Protein AF-A0A497RU08-F1 (afdb_monomer)

Mean predicted aligned error: 10.63 Å

Secondary structure (DSSP, 8-state):
-------HHHHHHHHHHHHHHHHHHHHHHHHHHHSS----TT-HHHHHHHHHHHHHHHHS-HHHHHH--SHHHHHHHHHHHT--

Nearest PDB structures (foldseek):
  6grj-assembly1_B  TM=7.260E-01  e=1.339E+00  Aeromonas hydrophila
  7a0g-assembly1_JJJ  TM=7.207E-01  e=1.513E+00  Serratia marcescens
  6h2f-assembly1_I  TM=6.970E-01  e=1.339E+00  Aeromonas hydrophila subsp. hydrophila AL09-71
  6h2f-assembly1_A  TM=8.241E-01  e=2.955E+00  Aeromonas hydrophila subsp. hydrophila AL09-71

Solvent-accessible surface area (backbone atoms only — not comparable to full-atom values): 4793 Å² total; per-residue (Å²): 136,84,80,74,74,84,39,71,68,55,53,40,39,52,53,12,50,50,27,30,53,54,10,48,47,38,41,49,50,44,35,70,74,65,75,45,90,71,86,50,98,85,41,67,45,58,55,9,51,49,29,26,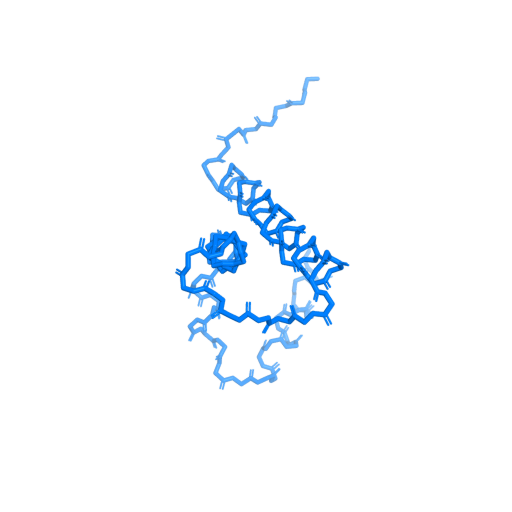53,50,12,46,61,51,55,50,55,67,67,58,65,70,66,54,84,45,77,66,52,56,56,52,50,58,55,55,64,74,76,112

Sequence (84 aa):
MSGYSFDKKYIKKLLGGVCIVSGSFLLLEHLFTFGRFDIEIIGHEYYGLALFVFGFLLNVDWKQLRDIRSWKDLIDEGMRKRRR

pLDDT: mean 75.03, std 13.37, range [40.88, 92.5]

Radius of gyration: 17.21 Å; Cα contacts (8 Å, |Δi|>4): 61; chains: 1; bounding box: 37×30×46 Å

Structure (mmCIF, N/CA/C/O backbone):
data_AF-A0A497RU08-F1
#
_entry.id   AF-A0A497RU08-F1
#
loop_
_atom_site.group_PDB
_atom_site.id
_atom_site.type_symbol
_atom_site.label_atom_id
_atom_site.label_alt_id
_atom_site.label_comp_id
_atom_site.label_asym_id
_atom_site.label_entity_id
_atom_site.label_seq_id
_atom_site.pdbx_PDB_ins_code
_atom_site.Cartn_x
_atom_site.Cartn_y
_atom_site.Cartn_z
_atom_site.occupancy
_atom_site.B_iso_or_equiv
_atom_site.auth_seq_id
_atom_site.auth_comp_id
_atom_site.auth_asym_id
_atom_site.auth_atom_id
_atom_site.pdbx_PDB_model_num
ATOM 1 N N . MET A 1 1 ? 5.963 19.245 25.778 1.00 40.97 1 MET A N 1
ATOM 2 C CA . MET A 1 1 ? 5.995 17.787 26.032 1.00 40.97 1 MET A CA 1
ATOM 3 C C . MET A 1 1 ? 4.915 17.130 25.181 1.00 40.97 1 MET A C 1
ATOM 5 O O . MET A 1 1 ? 3.766 17.096 25.594 1.00 40.97 1 MET A O 1
ATOM 9 N N . SER A 1 2 ? 5.250 16.711 23.954 1.00 40.88 2 SER A N 1
ATOM 10 C CA . SER A 1 2 ? 4.293 16.046 23.058 1.00 40.88 2 SER A CA 1
ATOM 11 C C . SER A 1 2 ? 4.312 14.553 23.357 1.00 40.88 2 SER A C 1
ATOM 13 O O . SER A 1 2 ? 5.187 13.828 22.884 1.00 40.88 2 SER A O 1
ATOM 15 N N . GLY A 1 3 ? 3.396 14.115 24.216 1.00 43.03 3 GLY A N 1
ATOM 16 C CA . GLY A 1 3 ? 3.143 12.704 24.465 1.00 43.03 3 GLY A CA 1
ATOM 17 C C . GLY A 1 3 ? 2.484 12.078 23.241 1.00 43.03 3 GLY A C 1
ATOM 18 O O . GLY A 1 3 ? 1.284 11.828 23.252 1.00 43.03 3 GLY A O 1
ATOM 19 N N . TYR A 1 4 ? 3.261 11.835 22.182 1.00 54.81 4 TYR A N 1
ATOM 20 C CA . TYR A 1 4 ? 2.891 10.848 21.178 1.00 54.81 4 TYR A CA 1
ATOM 21 C C . TYR A 1 4 ? 2.871 9.511 21.908 1.00 54.81 4 TYR A C 1
ATOM 23 O O . TYR A 1 4 ? 3.915 8.882 22.093 1.00 54.81 4 TYR A O 1
ATOM 31 N N . SER A 1 5 ? 1.700 9.086 22.384 1.00 53.75 5 SER A N 1
ATOM 32 C CA . SER A 1 5 ? 1.556 7.683 22.723 1.00 53.75 5 SER A CA 1
ATOM 33 C C . SER A 1 5 ? 1.830 6.936 21.420 1.00 53.75 5 SER A C 1
ATOM 35 O O . SER A 1 5 ? 1.116 7.078 20.425 1.00 53.75 5 SER A O 1
ATOM 37 N N . PHE A 1 6 ? 2.946 6.209 21.389 1.00 62.09 6 PHE A N 1
ATOM 38 C CA . PHE A 1 6 ? 3.273 5.234 20.355 1.00 62.09 6 PHE A CA 1
ATOM 39 C C . PHE A 1 6 ? 2.286 4.072 20.479 1.00 62.09 6 PHE A C 1
ATOM 41 O O . PHE A 1 6 ? 2.625 2.939 20.816 1.00 62.09 6 PHE A O 1
ATOM 48 N N . ASP A 1 7 ? 1.010 4.379 20.282 1.00 78.06 7 ASP A N 1
ATOM 49 C CA . ASP A 1 7 ? -0.045 3.405 20.286 1.00 78.06 7 ASP A CA 1
ATOM 50 C C . ASP A 1 7 ? 0.197 2.497 19.080 1.00 78.06 7 ASP A C 1
ATOM 52 O O . ASP A 1 7 ? 0.504 2.956 17.972 1.00 78.06 7 ASP A O 1
ATOM 56 N N . LYS A 1 8 ? 0.070 1.186 19.279 1.00 76.69 8 LYS A N 1
ATOM 57 C CA . LYS A 1 8 ? 0.306 0.184 18.230 1.00 76.69 8 LYS A CA 1
ATOM 58 C C . LYS A 1 8 ? -0.533 0.484 16.983 1.00 76.69 8 LYS A C 1
ATOM 60 O O . LYS A 1 8 ? -0.121 0.171 15.870 1.00 76.69 8 LYS A O 1
ATOM 65 N N . LYS A 1 9 ? -1.695 1.124 17.160 1.00 79.75 9 LYS A N 1
ATOM 66 C CA . LYS A 1 9 ? -2.555 1.607 16.070 1.00 79.75 9 LYS A CA 1
ATOM 67 C C . LYS A 1 9 ? -1.914 2.731 15.254 1.00 79.75 9 LYS A C 1
ATOM 69 O O . LYS A 1 9 ? -2.014 2.712 14.032 1.00 79.75 9 LYS A O 1
ATOM 74 N N . TYR A 1 10 ? -1.266 3.690 15.912 1.00 81.69 10 TYR A N 1
ATOM 75 C CA . TYR A 1 10 ? -0.588 4.800 15.246 1.00 81.69 10 TYR A CA 1
ATOM 76 C C . TYR A 1 10 ? 0.618 4.303 14.443 1.00 81.69 10 TYR A C 1
ATOM 78 O O . TYR A 1 10 ? 0.736 4.623 13.263 1.00 81.69 10 TYR A O 1
ATOM 86 N N . ILE A 1 11 ? 1.441 3.429 15.036 1.00 85.06 11 ILE A N 1
ATOM 87 C CA . ILE A 1 11 ? 2.584 2.808 14.345 1.00 85.06 11 ILE A CA 1
ATOM 88 C C . ILE A 1 11 ? 2.119 2.023 13.115 1.00 85.06 11 ILE A C 1
ATOM 90 O O . ILE A 1 11 ? 2.711 2.160 12.050 1.00 85.06 11 ILE A O 1
ATOM 94 N N . LYS A 1 12 ? 1.039 1.236 13.229 1.00 85.19 12 LYS A N 1
ATOM 95 C CA . LYS A 1 12 ? 0.477 0.495 12.087 1.00 85.19 12 LYS A CA 1
ATOM 96 C C . LYS A 1 12 ? 0.057 1.412 10.941 1.00 85.19 12 LYS A C 1
ATOM 98 O O . LYS A 1 12 ? 0.363 1.104 9.795 1.00 85.19 12 LYS A O 1
ATOM 103 N N . LYS A 1 13 ? -0.600 2.536 11.244 1.00 85.00 13 LYS A N 1
ATOM 104 C CA . LYS A 1 13 ? -0.989 3.522 10.225 1.00 85.00 13 LYS A CA 1
ATOM 105 C C . LYS A 1 13 ? 0.222 4.173 9.569 1.00 85.00 13 LYS A C 1
ATOM 107 O O . LYS A 1 13 ? 0.263 4.287 8.348 1.00 85.00 13 LYS A O 1
ATOM 112 N N . LEU A 1 14 ? 1.218 4.549 10.372 1.00 88.62 14 LEU A N 1
ATOM 113 C CA . LEU A 1 14 ? 2.462 5.135 9.882 1.00 88.62 14 LEU A CA 1
ATOM 114 C C . LEU A 1 14 ? 3.200 4.160 8.952 1.00 88.62 14 LEU A C 1
ATOM 116 O O . LEU A 1 14 ? 3.525 4.523 7.827 1.00 88.62 14 LEU A O 1
ATOM 120 N N . LEU A 1 15 ? 3.392 2.909 9.387 1.00 88.44 15 LEU A N 1
ATOM 121 C CA . LEU A 1 15 ? 4.011 1.853 8.582 1.00 88.44 15 LEU A CA 1
ATOM 122 C C . LEU A 1 15 ? 3.227 1.588 7.300 1.00 88.44 15 LEU A C 1
ATOM 124 O O . LEU A 1 15 ? 3.820 1.522 6.230 1.00 88.44 15 LEU A O 1
ATOM 128 N N . GLY A 1 16 ? 1.900 1.493 7.386 1.00 90.44 16 GLY A N 1
ATOM 129 C CA . GLY A 1 16 ? 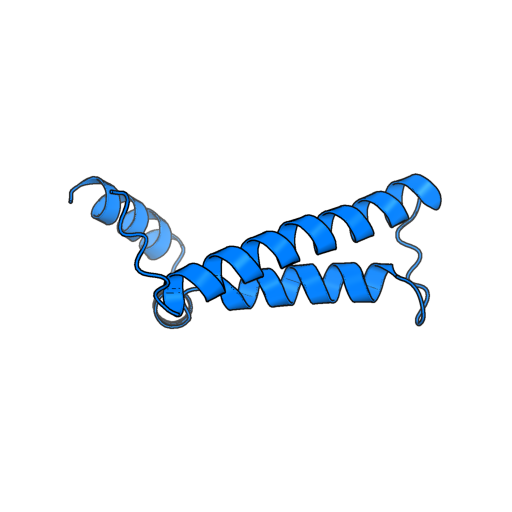1.076 1.304 6.201 1.00 90.44 16 GLY A CA 1
ATOM 130 C C . GLY A 1 16 ? 1.188 2.482 5.226 1.00 90.44 16 GLY A C 1
ATOM 131 O O . GLY A 1 16 ? 1.250 2.265 4.022 1.00 90.44 16 GLY A O 1
ATOM 132 N N . GLY A 1 17 ? 1.280 3.719 5.728 1.00 89.75 17 GLY A N 1
ATOM 133 C CA . GLY A 1 17 ? 1.505 4.906 4.902 1.00 89.75 17 GLY A CA 1
ATOM 134 C C . GLY A 1 17 ? 2.861 4.872 4.199 1.00 89.75 17 GLY A C 1
ATOM 135 O O . GLY A 1 17 ? 2.929 5.105 2.995 1.00 89.75 17 GLY A O 1
ATOM 136 N N . VAL A 1 18 ? 3.922 4.498 4.921 1.00 91.19 18 VAL A N 1
ATOM 137 C CA . VAL A 1 18 ? 5.263 4.311 4.346 1.00 91.19 18 VAL A CA 1
ATOM 138 C C . VAL A 1 18 ? 5.241 3.242 3.252 1.00 91.19 18 VAL A C 1
ATOM 140 O O . VAL A 1 18 ? 5.765 3.495 2.173 1.00 91.19 18 VAL A O 1
ATOM 143 N N . CYS A 1 19 ? 4.584 2.101 3.483 1.00 91.81 19 CYS A N 1
ATOM 144 C CA . CYS A 1 19 ? 4.439 1.035 2.488 1.00 91.81 19 CYS A CA 1
ATOM 145 C C . CYS A 1 19 ? 3.674 1.481 1.232 1.00 91.81 19 CYS A C 1
ATOM 147 O O . CYS A 1 19 ? 4.067 1.124 0.126 1.00 91.81 19 CYS A O 1
ATOM 149 N N . ILE A 1 20 ? 2.608 2.276 1.378 1.00 92.31 20 ILE A N 1
ATOM 150 C CA . ILE A 1 20 ? 1.864 2.813 0.228 1.00 92.31 20 ILE A CA 1
ATOM 151 C C . ILE A 1 20 ? 2.752 3.748 -0.592 1.00 92.31 20 ILE A C 1
ATOM 153 O O . ILE A 1 20 ? 2.780 3.642 -1.817 1.00 92.31 20 ILE A O 1
ATOM 157 N N . VAL A 1 21 ? 3.474 4.659 0.066 1.00 92.50 21 VAL A N 1
ATOM 158 C CA . VAL A 1 21 ? 4.326 5.641 -0.619 1.00 92.50 21 VAL A CA 1
ATOM 159 C C . VAL A 1 21 ? 5.496 4.951 -1.315 1.00 92.50 21 VAL A C 1
ATOM 161 O O . VAL A 1 21 ? 5.724 5.204 -2.495 1.00 92.50 21 VAL A O 1
ATOM 164 N N . SER A 1 22 ? 6.200 4.047 -0.628 1.00 90.94 22 SER A N 1
ATOM 165 C CA . SER A 1 22 ? 7.323 3.312 -1.218 1.00 90.94 22 SER A CA 1
ATOM 166 C C . SER A 1 22 ? 6.872 2.367 -2.333 1.00 90.94 22 SER A C 1
ATOM 168 O O . SER A 1 22 ? 7.504 2.324 -3.385 1.00 90.94 22 SER A O 1
ATOM 170 N N . GLY A 1 23 ? 5.748 1.669 -2.150 1.00 88.88 23 GLY A N 1
ATOM 171 C CA . GLY A 1 23 ? 5.167 0.804 -3.174 1.00 88.88 23 GLY A CA 1
ATOM 172 C C . GLY A 1 23 ? 4.725 1.575 -4.418 1.00 88.88 23 GLY A C 1
ATOM 173 O O . GLY A 1 23 ? 5.035 1.170 -5.534 1.00 88.88 23 GLY A O 1
ATOM 174 N N . SER A 1 24 ? 4.076 2.731 -4.235 1.00 89.06 24 SER A N 1
ATOM 175 C CA . SER A 1 24 ? 3.692 3.614 -5.349 1.00 89.06 24 SER A CA 1
ATOM 176 C C . SER A 1 24 ? 4.913 4.156 -6.085 1.00 89.06 24 SER A C 1
ATOM 178 O O . SER A 1 24 ? 4.906 4.217 -7.311 1.00 89.06 24 SER A O 1
ATOM 180 N N . PHE A 1 25 ? 5.962 4.534 -5.349 1.00 90.12 25 PHE A N 1
ATOM 181 C CA . PHE A 1 25 ? 7.209 5.005 -5.943 1.00 90.12 25 PHE A CA 1
ATOM 182 C C . PHE A 1 25 ? 7.851 3.931 -6.825 1.00 90.12 25 PHE A C 1
ATOM 184 O O . PHE A 1 25 ? 8.165 4.229 -7.967 1.00 90.12 25 PHE A O 1
ATOM 191 N N . LEU A 1 26 ? 7.960 2.687 -6.348 1.00 87.44 26 LEU A N 1
ATOM 192 C CA . LEU A 1 26 ? 8.496 1.561 -7.127 1.00 87.44 26 LEU A CA 1
ATOM 193 C C . LEU A 1 26 ? 7.693 1.298 -8.409 1.00 87.44 26 LEU A C 1
ATOM 195 O O . LEU A 1 26 ? 8.267 1.063 -9.467 1.00 87.44 26 LEU A O 1
ATOM 199 N N . LEU A 1 27 ? 6.359 1.369 -8.334 1.00 87.38 27 LEU A N 1
ATOM 200 C CA . LEU A 1 27 ? 5.499 1.200 -9.511 1.00 87.38 27 LEU A CA 1
ATOM 201 C C . LEU A 1 27 ? 5.690 2.334 -10.528 1.00 87.38 27 LEU A C 1
ATOM 203 O O . LEU A 1 27 ? 5.717 2.084 -11.731 1.00 87.38 27 LEU A O 1
ATOM 207 N N . LEU A 1 28 ? 5.826 3.576 -10.054 1.00 86.94 28 LEU A N 1
ATOM 208 C CA . LEU A 1 28 ? 6.088 4.730 -10.914 1.00 86.94 28 LEU A CA 1
ATOM 209 C C . LEU A 1 28 ? 7.495 4.682 -11.511 1.00 86.94 28 LEU A C 1
ATOM 211 O O . LEU A 1 28 ? 7.649 4.942 -12.697 1.00 86.94 28 LEU A O 1
ATOM 215 N N . GLU A 1 29 ? 8.506 4.336 -10.718 1.00 85.94 29 GLU A N 1
ATOM 216 C CA . GLU A 1 29 ? 9.882 4.151 -11.175 1.00 85.94 29 GLU A CA 1
ATOM 217 C C . GLU A 1 29 ? 9.938 3.115 -12.300 1.00 85.94 29 GLU A C 1
ATOM 219 O O . GLU 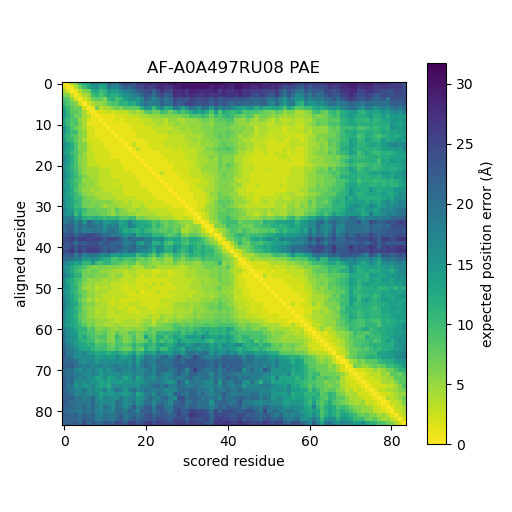A 1 29 ? 10.515 3.395 -13.350 1.00 85.94 29 GLU A O 1
ATOM 224 N N . HIS A 1 30 ? 9.270 1.970 -12.133 1.00 83.06 30 HIS A N 1
ATOM 225 C CA . HIS A 1 30 ? 9.177 0.942 -13.172 1.00 83.06 30 HIS A CA 1
ATOM 226 C C . HIS A 1 30 ? 8.493 1.479 -14.436 1.00 83.06 30 HIS A C 1
ATOM 228 O O . HIS A 1 30 ? 9.031 1.359 -15.537 1.00 83.06 30 HIS A O 1
ATOM 234 N N . LEU A 1 31 ? 7.358 2.170 -14.281 1.00 83.75 31 LEU A N 1
ATOM 235 C CA . LEU A 1 31 ? 6.624 2.766 -15.399 1.00 83.75 31 LEU A CA 1
ATOM 236 C C . LEU A 1 31 ? 7.459 3.798 -16.174 1.00 83.75 31 LEU A C 1
ATOM 238 O O . LEU A 1 31 ? 7.439 3.799 -17.404 1.00 83.75 31 LEU A O 1
ATOM 242 N N . PHE A 1 32 ? 8.183 4.678 -15.479 1.00 83.06 32 PHE A N 1
ATOM 243 C CA . PHE A 1 32 ? 8.996 5.719 -16.114 1.00 83.06 32 PHE A CA 1
ATOM 244 C C . PHE A 1 32 ? 10.306 5.181 -16.695 1.00 83.06 32 PHE A C 1
ATOM 246 O O . PHE A 1 32 ? 10.773 5.710 -17.701 1.00 83.06 32 PHE A O 1
ATOM 253 N N . THR A 1 33 ? 10.884 4.137 -16.099 1.00 81.25 33 THR A N 1
ATOM 254 C CA . THR A 1 33 ? 12.148 3.543 -16.558 1.00 81.25 33 THR A CA 1
ATOM 255 C C . THR A 1 33 ? 11.940 2.659 -17.783 1.00 81.25 33 THR A C 1
ATOM 257 O O . THR A 1 33 ? 12.707 2.747 -18.74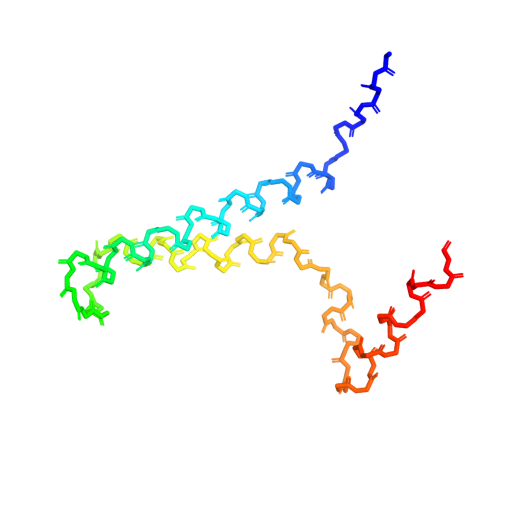0 1.00 81.25 33 THR A O 1
ATOM 260 N N . PHE A 1 34 ? 10.888 1.836 -17.787 1.00 77.81 34 PHE A N 1
ATOM 261 C CA . PHE A 1 34 ? 10.647 0.851 -18.847 1.00 77.81 34 PHE A CA 1
ATOM 262 C C . PHE A 1 34 ? 9.562 1.280 -19.845 1.00 77.81 34 PHE A C 1
ATOM 264 O O . PHE A 1 34 ? 9.377 0.640 -20.880 1.00 77.81 34 PHE A O 1
ATOM 271 N N . GLY A 1 35 ? 8.840 2.376 -19.578 1.00 71.31 35 GLY A N 1
ATOM 272 C CA . GLY A 1 35 ? 7.826 2.944 -20.477 1.00 71.31 35 GLY A CA 1
ATOM 273 C C . GLY A 1 35 ? 6.584 2.065 -20.684 1.00 71.31 35 GLY A C 1
ATOM 274 O O . GLY A 1 35 ? 5.684 2.440 -21.438 1.00 71.31 35 GLY A O 1
ATOM 275 N N . ARG A 1 36 ? 6.526 0.896 -20.034 1.00 68.56 36 ARG A N 1
ATOM 276 C CA . ARG A 1 36 ? 5.428 -0.076 -20.030 1.00 68.56 36 ARG A CA 1
ATOM 277 C C . ARG A 1 36 ? 5.382 -0.753 -18.660 1.00 68.56 36 ARG A C 1
ATOM 279 O O . ARG A 1 36 ? 6.422 -0.952 -18.042 1.00 68.56 36 ARG A O 1
ATOM 286 N N . PHE A 1 37 ? 4.189 -1.148 -18.217 1.00 66.44 37 PHE A N 1
ATOM 287 C CA . PHE A 1 37 ? 4.045 -2.180 -17.185 1.00 66.44 37 PHE A CA 1
ATOM 288 C C . PHE A 1 37 ? 4.262 -3.534 -17.859 1.00 66.44 37 PHE A C 1
ATOM 290 O O . PHE A 1 37 ? 3.300 -4.240 -18.165 1.00 66.44 37 PHE A O 1
ATOM 297 N N . ASP A 1 38 ? 5.509 -3.822 -18.224 1.00 62.81 38 ASP A N 1
ATOM 298 C CA . ASP A 1 38 ? 5.863 -5.166 -18.657 1.00 62.81 38 ASP A CA 1
ATOM 299 C C . ASP A 1 38 ? 6.044 -6.000 -17.394 1.00 62.81 38 ASP A C 1
ATOM 301 O O . ASP A 1 38 ? 6.922 -5.702 -16.583 1.00 62.81 38 ASP A O 1
ATOM 305 N N . ILE A 1 39 ? 5.128 -6.952 -17.212 1.00 58.59 39 ILE A N 1
ATOM 306 C CA . ILE A 1 39 ? 5.002 -7.750 -15.998 1.00 58.59 39 ILE A CA 1
ATOM 307 C C . ILE A 1 39 ? 6.068 -8.852 -16.053 1.00 58.59 39 ILE A C 1
ATOM 309 O O . ILE A 1 39 ? 5.802 -9.986 -16.464 1.00 58.59 39 ILE A O 1
ATOM 313 N N . GLU A 1 40 ? 7.301 -8.516 -15.690 1.00 59.38 40 GLU A N 1
ATOM 314 C CA . GLU A 1 40 ? 8.378 -9.487 -15.534 1.00 59.38 40 GLU A CA 1
ATOM 315 C C . GLU A 1 40 ? 8.232 -10.167 -14.171 1.00 59.38 40 GLU A C 1
ATOM 317 O O . GLU A 1 40 ? 8.255 -9.526 -13.127 1.00 59.38 40 GLU A O 1
ATOM 322 N N . ILE A 1 41 ? 8.123 -11.498 -14.158 1.00 57.25 41 ILE A N 1
ATOM 323 C CA . ILE A 1 41 ? 7.821 -12.332 -12.971 1.00 57.25 41 ILE A CA 1
ATOM 324 C C . ILE A 1 41 ? 8.796 -12.102 -11.784 1.00 57.25 41 ILE A C 1
ATOM 326 O O . ILE A 1 41 ? 8.482 -12.447 -10.646 1.00 57.25 41 ILE A O 1
ATOM 330 N N . ILE A 1 42 ? 9.970 -11.505 -12.030 1.00 61.31 42 ILE A N 1
ATOM 331 C CA . ILE A 1 42 ? 11.031 -11.215 -11.042 1.00 61.31 42 ILE A CA 1
ATOM 332 C C . ILE A 1 42 ? 11.261 -9.686 -10.888 1.00 61.31 42 ILE A C 1
ATOM 334 O O . ILE A 1 42 ? 12.208 -9.239 -10.247 1.00 61.31 42 ILE A O 1
ATOM 338 N N . GLY A 1 43 ? 10.383 -8.855 -11.450 1.00 64.19 43 GLY A N 1
ATOM 339 C CA . GLY A 1 43 ? 10.496 -7.401 -11.444 1.00 64.19 43 GLY A CA 1
ATOM 340 C C . GLY A 1 43 ? 10.180 -6.767 -10.088 1.00 64.19 43 GLY A C 1
ATOM 341 O O . GLY A 1 43 ? 9.276 -7.184 -9.356 1.00 64.19 43 GLY A O 1
ATOM 342 N N . HIS A 1 44 ? 10.897 -5.684 -9.770 1.00 71.62 44 HIS A N 1
ATOM 343 C CA . HIS A 1 44 ? 10.661 -4.837 -8.592 1.00 71.62 44 HIS A CA 1
ATOM 344 C C . HIS A 1 44 ? 9.223 -4.274 -8.527 1.00 71.62 44 HIS A C 1
ATOM 346 O O . HIS A 1 44 ? 8.749 -3.897 -7.453 1.00 71.62 44 HIS A O 1
ATOM 352 N N . GLU A 1 45 ? 8.486 -4.302 -9.640 1.00 74.25 45 GLU A N 1
ATOM 353 C CA . GLU A 1 45 ? 7.068 -3.946 -9.733 1.00 74.25 45 GLU A CA 1
ATOM 354 C C . GLU A 1 45 ? 6.159 -4.798 -8.834 1.00 74.25 45 GLU A C 1
ATOM 356 O O . GLU A 1 45 ? 5.248 -4.260 -8.207 1.00 74.25 45 GLU A O 1
ATOM 361 N N . TYR A 1 46 ? 6.421 -6.105 -8.696 1.00 81.88 46 TYR A N 1
ATOM 362 C CA . TYR A 1 46 ? 5.616 -6.988 -7.848 1.00 81.88 46 TYR A CA 1
ATOM 363 C C . TYR A 1 46 ? 5.813 -6.652 -6.378 1.00 81.88 46 TYR A C 1
ATOM 365 O O . TYR A 1 46 ? 4.865 -6.689 -5.595 1.00 81.88 46 TYR A O 1
ATOM 373 N N . TYR A 1 47 ? 7.035 -6.266 -6.011 1.00 82.94 47 TYR A N 1
ATOM 374 C CA . TYR A 1 47 ? 7.337 -5.757 -4.682 1.00 82.94 47 TYR A CA 1
ATOM 375 C C . TYR A 1 47 ? 6.645 -4.414 -4.445 1.00 82.94 47 TYR A C 1
ATOM 377 O O . TYR A 1 47 ? 6.074 -4.219 -3.374 1.00 82.94 47 TYR A O 1
ATOM 385 N N . GLY A 1 48 ? 6.624 -3.528 -5.447 1.00 85.69 48 GLY A N 1
ATOM 386 C CA . GLY A 1 48 ? 5.886 -2.266 -5.403 1.00 85.69 48 GLY A CA 1
ATOM 387 C C . GLY A 1 48 ? 4.381 -2.468 -5.209 1.00 85.69 48 GLY A C 1
ATOM 388 O O . GLY A 1 48 ? 3.782 -1.889 -4.300 1.00 85.69 48 GLY A O 1
ATOM 389 N N . LEU A 1 49 ? 3.781 -3.368 -5.993 1.00 86.69 49 LEU A N 1
ATOM 390 C CA . LEU A 1 49 ? 2.370 -3.738 -5.898 1.00 86.69 49 LEU A CA 1
ATOM 391 C C . LEU A 1 49 ? 2.052 -4.384 -4.543 1.00 86.69 49 LEU A C 1
ATOM 393 O O . LEU A 1 49 ? 1.079 -4.010 -3.887 1.00 86.69 49 LEU A O 1
ATOM 397 N N . ALA A 1 50 ? 2.889 -5.320 -4.092 1.00 87.88 50 ALA A N 1
ATOM 398 C CA . ALA A 1 50 ? 2.728 -5.984 -2.806 1.00 87.88 50 ALA A CA 1
ATOM 399 C C . ALA A 1 50 ? 2.829 -4.988 -1.643 1.00 87.88 50 ALA A C 1
ATOM 4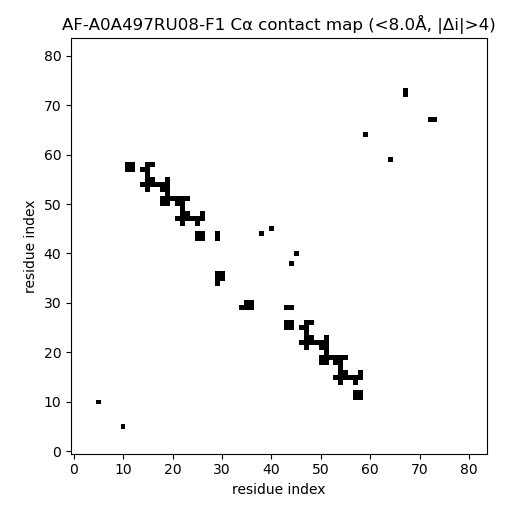01 O O . ALA A 1 50 ? 1.996 -5.029 -0.740 1.00 87.88 50 ALA A O 1
ATOM 402 N N . LEU A 1 51 ? 3.790 -4.059 -1.679 1.00 88.88 51 LEU A N 1
ATOM 403 C CA . LEU A 1 51 ? 3.939 -2.988 -0.689 1.00 88.88 51 LEU A CA 1
ATOM 404 C C . LEU A 1 51 ? 2.726 -2.061 -0.668 1.00 88.88 51 LEU A C 1
ATOM 406 O O . LEU A 1 51 ? 2.229 -1.732 0.410 1.00 88.88 51 LEU A O 1
ATOM 410 N N . PHE A 1 52 ? 2.217 -1.689 -1.841 1.00 89.06 52 PHE A N 1
ATOM 411 C CA . PHE A 1 52 ? 1.032 -0.851 -1.955 1.00 89.06 52 PHE A CA 1
ATOM 412 C C . PHE A 1 52 ? -0.198 -1.528 -1.340 1.00 89.06 52 PHE A C 1
ATOM 414 O O . PHE A 1 52 ? -0.851 -0.962 -0.459 1.00 89.06 52 PHE A O 1
ATOM 421 N N . VAL A 1 53 ? -0.483 -2.769 -1.746 1.00 88.56 53 VAL A N 1
ATOM 422 C CA . VAL A 1 53 ? -1.622 -3.548 -1.241 1.00 88.56 53 VAL A CA 1
ATOM 423 C C . VAL A 1 53 ? -1.475 -3.815 0.256 1.00 88.56 53 VAL A C 1
ATOM 425 O O . VAL A 1 53 ? -2.423 -3.621 1.016 1.00 88.56 53 VAL A O 1
ATOM 428 N N . PHE A 1 54 ? -0.287 -4.202 0.716 1.00 89.69 54 PHE A N 1
ATOM 429 C CA . PHE A 1 54 ? -0.028 -4.455 2.130 1.00 89.69 54 PHE A CA 1
ATOM 430 C C . PHE A 1 54 ? -0.186 -3.187 2.979 1.00 89.69 54 PHE A C 1
ATOM 432 O O . PHE A 1 54 ? -0.839 -3.211 4.025 1.00 89.69 54 PHE A O 1
ATOM 439 N N . GLY A 1 55 ? 0.347 -2.058 2.510 1.00 88.81 55 GLY A N 1
ATOM 440 C CA . GLY A 1 55 ? 0.200 -0.770 3.177 1.00 88.81 55 GLY A CA 1
ATOM 441 C C . GLY A 1 55 ? -1.253 -0.288 3.233 1.00 88.81 55 GLY A C 1
ATOM 442 O O . GLY A 1 55 ? -1.682 0.266 4.252 1.00 88.81 55 GLY A O 1
ATOM 443 N N . PHE A 1 56 ? -2.032 -0.566 2.184 1.00 87.38 56 PHE A N 1
ATOM 444 C CA . PHE A 1 56 ? -3.473 -0.324 2.156 1.00 87.38 56 PHE A CA 1
ATOM 445 C C . PHE A 1 56 ? -4.213 -1.194 3.179 1.00 87.38 56 PHE A C 1
ATOM 447 O O . PHE A 1 56 ? -4.969 -0.668 3.994 1.00 87.38 56 PHE A O 1
ATOM 454 N N . LEU A 1 57 ? -3.938 -2.501 3.221 1.00 86.44 57 LEU A N 1
ATOM 455 C CA . LEU A 1 57 ? -4.557 -3.440 4.167 1.00 86.44 57 LEU A CA 1
ATOM 456 C C . LEU A 1 57 ? -4.230 -3.123 5.634 1.00 86.44 57 LEU A C 1
ATOM 458 O O . LEU A 1 57 ? -5.053 -3.369 6.519 1.00 86.44 57 LEU A O 1
ATOM 462 N N . LEU A 1 58 ? -3.047 -2.563 5.899 1.00 85.75 58 LEU A N 1
ATOM 463 C CA . LEU A 1 58 ? -2.656 -2.085 7.227 1.00 85.75 58 LEU A CA 1
ATOM 464 C C . LEU A 1 58 ? -3.410 -0.821 7.663 1.00 85.75 58 LEU A C 1
ATOM 466 O O . LEU A 1 58 ? -3.608 -0.620 8.864 1.00 85.75 58 LEU A O 1
ATOM 470 N N . ASN A 1 59 ? -3.810 0.028 6.715 1.00 82.75 59 ASN A N 1
ATOM 471 C CA . ASN A 1 59 ? -4.556 1.260 6.987 1.00 82.75 59 ASN A CA 1
ATOM 472 C C . ASN A 1 59 ? -6.074 1.085 6.941 1.00 82.75 59 ASN A C 1
ATOM 474 O O . ASN A 1 59 ? -6.799 1.888 7.533 1.00 82.75 59 ASN A O 1
ATOM 478 N N . VAL A 1 60 ? -6.548 0.048 6.257 1.00 81.75 60 VAL A N 1
ATOM 479 C CA . VAL A 1 60 ? -7.956 -0.315 6.185 1.00 81.75 60 VAL A CA 1
ATOM 480 C C . VAL A 1 60 ? -8.485 -0.696 7.564 1.00 81.75 60 VAL A C 1
ATOM 482 O O . VAL A 1 60 ? -7.932 -1.543 8.271 1.00 81.75 60 VAL A O 1
ATOM 485 N N . ASP A 1 61 ? -9.617 -0.098 7.932 1.00 77.06 61 ASP A N 1
ATOM 486 C CA . ASP A 1 61 ? -10.418 -0.599 9.038 1.00 77.06 61 ASP A CA 1
ATOM 487 C C . ASP A 1 61 ? -11.304 -1.736 8.522 1.00 77.06 61 ASP A C 1
ATOM 489 O O . ASP A 1 61 ? -12.323 -1.525 7.867 1.00 77.06 61 ASP A O 1
ATOM 493 N N . TRP A 1 62 ? -10.892 -2.968 8.809 1.00 73.88 62 TRP A N 1
ATOM 494 C CA . TRP A 1 62 ? -11.580 -4.187 8.382 1.00 73.88 62 TRP A CA 1
ATOM 495 C C . TRP A 1 62 ? -13.023 -4.282 8.888 1.00 73.88 62 TRP A C 1
ATOM 497 O O . TRP A 1 62 ? -13.848 -4.939 8.253 1.00 73.88 62 TRP A O 1
ATOM 507 N N . LYS A 1 63 ? -13.354 -3.629 10.012 1.00 73.44 63 LYS A N 1
ATOM 508 C CA . LYS A 1 63 ? -14.746 -3.552 10.476 1.00 73.44 63 LYS A CA 1
ATOM 509 C C . LYS A 1 63 ? -15.567 -2.651 9.564 1.00 73.44 63 LYS A C 1
ATOM 511 O O . LYS A 1 63 ? -16.664 -3.040 9.182 1.00 73.44 63 LYS A O 1
ATOM 516 N N . GLN A 1 64 ?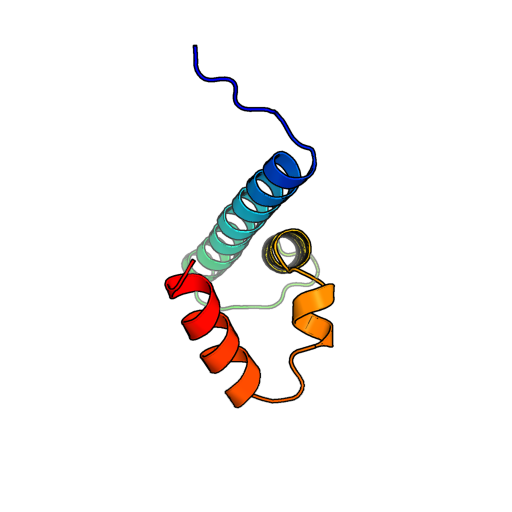 -14.999 -1.512 9.177 1.00 68.00 64 GLN A N 1
ATOM 517 C CA . GLN A 1 64 ? -15.624 -0.56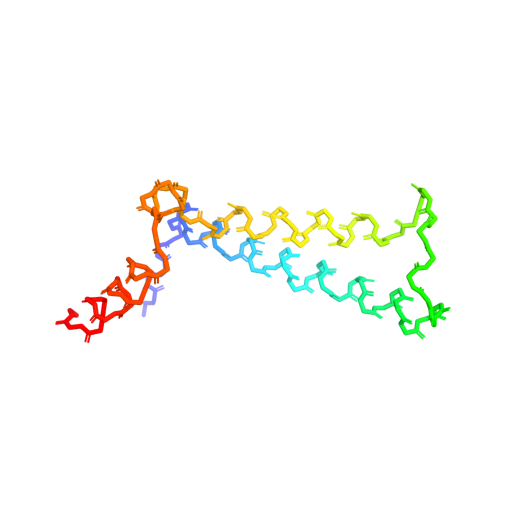8 8.256 1.00 68.00 64 GLN A CA 1
ATOM 518 C C . GLN A 1 64 ? -15.798 -1.198 6.866 1.00 68.00 64 GLN A C 1
ATOM 520 O O . GLN A 1 64 ? -16.871 -1.135 6.283 1.00 68.00 64 GLN A O 1
ATOM 525 N N . LEU A 1 65 ? -14.783 -1.916 6.377 1.00 69.62 65 LEU A N 1
ATOM 526 C CA . LEU A 1 65 ? -14.832 -2.587 5.075 1.00 69.62 65 LEU A CA 1
ATOM 527 C C . LEU A 1 65 ? -15.896 -3.699 5.014 1.00 69.62 65 LEU A C 1
ATOM 529 O O . LEU A 1 65 ? -16.469 -3.941 3.958 1.00 69.62 65 LEU A O 1
ATOM 533 N N . ARG A 1 66 ? -16.199 -4.342 6.148 1.00 69.81 66 ARG A N 1
ATOM 534 C CA . ARG A 1 66 ? -17.260 -5.355 6.256 1.00 69.81 66 ARG A CA 1
ATOM 535 C C . ARG A 1 66 ? -18.669 -4.757 6.373 1.00 69.81 66 ARG A C 1
ATOM 537 O O . ARG A 1 66 ? -19.625 -5.416 5.971 1.00 69.81 66 ARG A O 1
ATOM 544 N N . ASP A 1 67 ? -18.801 -3.556 6.936 1.00 67.50 67 ASP A N 1
ATOM 545 C CA . ASP A 1 67 ? -20.094 -2.872 7.106 1.00 67.50 67 ASP A CA 1
ATOM 546 C C . ASP A 1 67 ? -20.527 -2.073 5.872 1.00 67.50 67 ASP A C 1
ATOM 548 O O . ASP A 1 67 ? -21.717 -1.800 5.711 1.00 67.50 67 ASP A O 1
ATOM 552 N N . ILE A 1 68 ? -19.606 -1.750 4.959 1.00 64.62 68 ILE A N 1
ATOM 553 C CA . ILE A 1 68 ? -19.944 -1.104 3.688 1.00 64.62 68 ILE A CA 1
ATOM 554 C C . ILE A 1 68 ? -20.656 -2.123 2.792 1.00 64.62 68 ILE A C 1
ATOM 556 O O . ILE A 1 68 ? -20.042 -2.886 2.047 1.00 64.62 68 ILE A O 1
ATOM 560 N N . ARG A 1 69 ? -21.988 -2.136 2.877 1.00 64.19 69 ARG A N 1
ATOM 561 C CA . ARG A 1 69 ? -22.860 -2.962 2.034 1.00 64.19 69 ARG A CA 1
ATOM 562 C C . ARG A 1 69 ? -23.368 -2.185 0.810 1.00 64.19 69 ARG A C 1
ATOM 564 O O .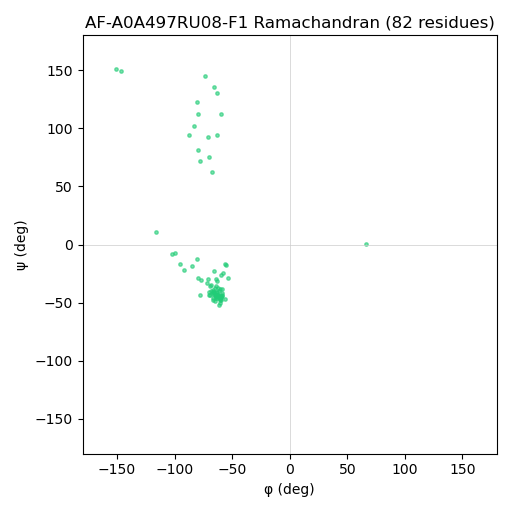 ARG A 1 69 ? -23.819 -2.800 -0.153 1.00 64.19 69 ARG A O 1
ATOM 571 N N . SER A 1 70 ? -23.271 -0.848 0.819 1.00 69.50 70 SER A N 1
ATOM 572 C CA . SER A 1 70 ? -23.675 0.034 -0.283 1.00 69.50 70 SER A CA 1
ATOM 573 C C . SER A 1 70 ? -22.853 1.330 -0.342 1.00 69.50 70 SER A C 1
ATOM 575 O O . SER A 1 70 ? -22.420 1.856 0.681 1.00 69.50 70 SER A O 1
ATOM 577 N N . TRP A 1 71 ? -22.694 1.906 -1.541 1.00 66.56 71 TRP A N 1
ATOM 578 C CA . TRP A 1 71 ? -22.017 3.198 -1.759 1.00 66.56 71 TRP A CA 1
ATOM 579 C C . TRP A 1 71 ? -22.661 4.357 -0.975 1.00 66.56 71 TRP A C 1
ATOM 581 O O . TRP A 1 71 ? -21.983 5.329 -0.645 1.00 66.56 71 TRP A O 1
ATOM 591 N N . LYS A 1 72 ? -23.954 4.249 -0.632 1.00 70.81 72 LYS A N 1
ATOM 592 C CA . LYS A 1 72 ? -24.637 5.211 0.249 1.00 70.81 72 LYS A CA 1
ATOM 593 C C . LYS A 1 72 ? -24.078 5.206 1.674 1.00 70.81 72 LYS A C 1
ATOM 595 O O . LYS A 1 72 ? -23.938 6.281 2.249 1.00 70.81 72 LYS A O 1
ATOM 600 N N . ASP A 1 73 ? -23.716 4.040 2.206 1.00 67.12 73 ASP A N 1
ATOM 601 C CA . ASP A 1 73 ? -23.220 3.911 3.583 1.00 67.12 73 ASP A CA 1
ATOM 602 C C . ASP A 1 73 ? -21.846 4.577 3.744 1.00 67.12 73 ASP A C 1
ATOM 604 O O . ASP A 1 73 ? -21.584 5.230 4.752 1.00 67.12 73 ASP A O 1
ATOM 608 N N . LEU A 1 74 ? -21.006 4.509 2.703 1.00 69.50 74 LEU A N 1
ATOM 609 C CA . LEU A 1 74 ? -19.705 5.189 2.635 1.00 69.50 74 LEU A CA 1
ATOM 610 C C . LEU A 1 74 ? -19.825 6.717 2.745 1.00 69.50 74 LEU A C 1
ATOM 612 O O . LEU A 1 74 ? -19.073 7.357 3.484 1.00 69.50 74 LEU A O 1
ATOM 616 N N . ILE A 1 75 ? -20.766 7.308 2.004 1.00 73.31 75 ILE A N 1
ATOM 617 C CA . ILE A 1 75 ? -20.980 8.763 1.995 1.00 73.31 75 ILE A CA 1
ATOM 618 C C . ILE A 1 75 ? -21.571 9.217 3.337 1.00 73.31 75 ILE A C 1
ATOM 620 O O . ILE A 1 75 ? -21.152 10.239 3.890 1.00 73.31 75 ILE A O 1
ATOM 624 N N . ASP A 1 76 ? -22.504 8.440 3.889 1.00 69.75 76 ASP A N 1
ATOM 625 C CA . ASP A 1 76 ? -23.194 8.782 5.133 1.00 69.75 76 ASP A CA 1
ATOM 626 C C . ASP A 1 76 ? -22.274 8.651 6.369 1.00 69.75 76 ASP A C 1
ATOM 628 O O . ASP A 1 76 ? -22.321 9.476 7.289 1.00 69.75 76 ASP A O 1
ATOM 632 N N . GLU A 1 77 ? -21.336 7.697 6.371 1.00 67.69 77 GLU A N 1
ATOM 633 C CA . GLU A 1 77 ? -20.266 7.626 7.378 1.00 67.69 77 GLU A CA 1
ATOM 634 C C . GLU A 1 77 ? -19.317 8.831 7.327 1.00 67.69 77 GLU A C 1
ATOM 636 O O . GLU A 1 77 ? -18.953 9.377 8.378 1.00 67.69 77 GLU A O 1
ATOM 641 N N . GLY A 1 78 ? -18.947 9.286 6.125 1.00 66.88 78 GLY A N 1
ATOM 642 C CA . GLY A 1 78 ? -18.138 10.494 5.939 1.00 66.88 78 GLY A CA 1
ATOM 643 C C . GLY A 1 78 ? -18.823 11.744 6.502 1.00 66.88 78 GLY A C 1
ATOM 644 O O . GLY A 1 78 ? -18.181 12.577 7.148 1.00 66.88 78 GLY A O 1
ATOM 645 N N . MET A 1 79 ? -20.145 11.835 6.340 1.00 65.19 79 MET A N 1
ATOM 646 C CA . MET A 1 79 ? -20.977 12.909 6.891 1.00 65.19 79 MET A CA 1
ATOM 647 C C . MET A 1 79 ? -21.078 12.852 8.424 1.00 65.19 79 MET A C 1
ATOM 649 O O . MET A 1 79 ? -20.991 13.890 9.085 1.00 65.19 79 MET A O 1
ATOM 653 N N . ARG A 1 80 ? -21.208 11.656 9.019 1.00 60.91 80 ARG A N 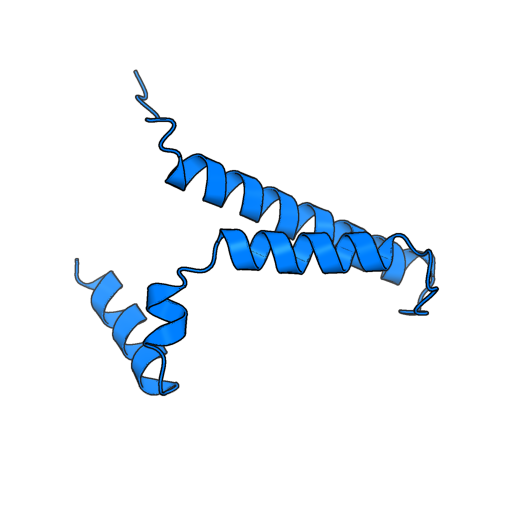1
ATOM 654 C CA . ARG A 1 80 ? -21.276 11.482 10.484 1.00 60.91 80 ARG A CA 1
ATOM 655 C C . ARG A 1 80 ? -19.975 11.844 11.192 1.00 60.91 80 ARG A C 1
ATOM 657 O O . ARG A 1 80 ? -20.023 12.467 12.252 1.00 60.91 80 ARG A O 1
ATOM 664 N N . LYS A 1 81 ? -18.822 11.499 10.611 1.00 57.84 81 LYS A N 1
ATOM 665 C CA . LYS A 1 81 ? -17.505 11.841 11.177 1.00 57.84 81 LYS A CA 1
ATOM 666 C C . LYS A 1 81 ? -17.230 13.347 11.198 1.00 57.84 81 LYS A C 1
ATOM 668 O O . LYS A 1 81 ? -16.436 13.785 12.013 1.00 57.84 81 LYS A O 1
ATOM 673 N N . ARG A 1 82 ? -17.894 14.132 10.341 1.00 53.66 82 ARG A N 1
ATOM 674 C CA . ARG A 1 82 ? -17.754 15.598 10.269 1.00 53.66 82 ARG A CA 1
ATOM 675 C C . ARG A 1 82 ? -18.565 16.355 11.333 1.00 53.66 82 ARG A C 1
ATOM 677 O O . ARG A 1 82 ? -18.395 17.562 11.462 1.00 53.66 82 ARG A O 1
ATOM 684 N N . ARG A 1 83 ? -19.484 15.676 12.037 1.00 53.31 83 ARG A N 1
ATOM 685 C CA . ARG A 1 83 ? -20.374 16.258 13.066 1.00 53.31 83 ARG A CA 1
ATOM 686 C C . ARG A 1 83 ? -19.920 16.023 14.512 1.00 53.31 83 ARG A C 1
ATOM 688 O O . ARG A 1 83 ? -20.565 16.553 15.412 1.00 53.31 83 ARG A O 1
ATOM 695 N N . ARG A 1 84 ? -18.884 15.217 14.740 1.00 45.06 84 ARG A N 1
ATOM 696 C CA . ARG A 1 84 ? -18.236 15.047 16.049 1.00 45.06 84 ARG A CA 1
ATOM 697 C C . ARG A 1 84 ? -16.879 15.723 16.023 1.00 45.06 84 ARG A C 1
ATOM 699 O O . ARG A 1 84 ? -16.485 16.214 17.097 1.00 45.06 84 ARG A O 1
#

Foldseek 3Di:
DDPPPVPVLVVLLVQLVVLLVQLVVQLVCCCVVVVDPPPDVPGCNVVSVVSNVSSVVSNDPPVVVVPCPDPVVVVVVVVVVVVD